Protein AF-J2WSS1-F1 (afdb_monomer_lite)

pLDDT: mean 77.06, std 14.19, range [37.28, 94.88]

Structure (mmCIF, N/CA/C/O backbone):
data_AF-J2WSS1-F1
#
_entry.id   AF-J2WSS1-F1
#
loop_
_atom_site.group_PDB
_atom_site.id
_atom_site.type_symbol
_atom_site.label_atom_id
_atom_site.label_alt_id
_atom_site.label_comp_id
_atom_site.label_asym_id
_atom_site.label_entity_id
_atom_site.label_seq_id
_atom_site.pdbx_PDB_ins_code
_atom_site.Cartn_x
_atom_site.Cartn_y
_atom_site.Cartn_z
_atom_site.occupancy
_atom_site.B_iso_or_equiv
_atom_site.auth_seq_id
_atom_site.auth_comp_id
_atom_site.auth_asym_id
_atom_site.auth_atom_id
_atom_site.pdbx_PDB_model_num
ATOM 1 N N . MET A 1 1 ? -6.280 7.020 -18.608 1.00 58.34 1 MET A N 1
ATOM 2 C CA . MET A 1 1 ? -5.030 6.321 -18.239 1.00 58.34 1 MET A CA 1
ATOM 3 C C . MET A 1 1 ? -5.152 5.934 -16.771 1.00 58.34 1 MET A C 1
ATOM 5 O O . MET A 1 1 ? -5.510 6.803 -15.985 1.00 58.34 1 MET A O 1
ATOM 9 N N . SER A 1 2 ? -5.001 4.658 -16.406 1.00 77.19 2 SER A N 1
ATOM 10 C CA . SER A 1 2 ? -5.174 4.216 -15.012 1.00 77.19 2 SER A CA 1
ATOM 11 C C . SER A 1 2 ? -3.988 4.668 -14.148 1.00 77.19 2 SER A C 1
ATOM 13 O O . SER A 1 2 ? -2.867 4.785 -14.645 1.00 77.19 2 SER A O 1
ATOM 15 N N . VAL A 1 3 ? -4.216 4.903 -12.849 1.00 78.62 3 VAL A N 1
ATOM 16 C CA . VAL A 1 3 ? -3.141 5.213 -11.879 1.00 78.62 3 VAL A CA 1
ATOM 17 C C . VAL A 1 3 ? -2.054 4.129 -11.914 1.00 78.62 3 VAL A C 1
ATOM 19 O O . VAL A 1 3 ? -0.867 4.441 -11.860 1.00 78.62 3 VAL A O 1
ATOM 22 N N . ASN A 1 4 ? -2.462 2.871 -12.114 1.00 82.50 4 ASN A N 1
ATOM 23 C CA . ASN A 1 4 ? -1.569 1.725 -12.260 1.00 82.50 4 ASN A CA 1
ATOM 24 C C . ASN A 1 4 ? -0.576 1.905 -13.423 1.00 82.50 4 ASN A C 1
ATOM 26 O O . ASN A 1 4 ? 0.623 1.725 -13.248 1.00 82.50 4 ASN A O 1
ATOM 30 N N . MET A 1 5 ? -1.054 2.360 -14.585 1.00 84.31 5 MET A N 1
ATOM 31 C CA . MET A 1 5 ? -0.233 2.537 -15.788 1.00 84.31 5 MET A CA 1
ATOM 32 C C . MET A 1 5 ? 0.773 3.694 -15.661 1.00 84.31 5 MET A C 1
ATOM 34 O O . MET A 1 5 ? 1.891 3.609 -16.170 1.00 84.31 5 MET A O 1
ATOM 38 N N . ILE A 1 6 ? 0.407 4.771 -14.954 1.00 89.38 6 ILE A N 1
ATOM 39 C CA . ILE A 1 6 ? 1.308 5.908 -14.686 1.00 89.38 6 ILE A CA 1
ATOM 40 C C . ILE A 1 6 ? 2.456 5.472 -13.768 1.00 89.38 6 ILE A C 1
ATOM 42 O O . ILE A 1 6 ? 3.626 5.732 -14.060 1.00 89.38 6 ILE A O 1
ATOM 46 N N . MET A 1 7 ? 2.118 4.770 -12.684 1.00 91.19 7 MET A N 1
ATOM 47 C CA . MET A 1 7 ? 3.080 4.251 -11.711 1.00 91.19 7 MET A CA 1
ATOM 48 C C . MET A 1 7 ? 3.974 3.167 -12.326 1.00 91.19 7 MET A C 1
ATOM 50 O O . MET A 1 7 ? 5.185 3.184 -12.114 1.00 91.19 7 MET A O 1
ATOM 54 N N . ALA A 1 8 ? 3.415 2.291 -13.165 1.00 92.19 8 ALA A N 1
ATOM 55 C CA . ALA A 1 8 ? 4.172 1.298 -13.925 1.00 92.19 8 ALA A CA 1
ATOM 56 C C . ALA A 1 8 ? 5.193 1.957 -14.861 1.00 92.19 8 ALA A C 1
ATOM 58 O O . ALA A 1 8 ? 6.344 1.533 -14.918 1.00 92.19 8 ALA A O 1
ATOM 59 N N . GLY A 1 9 ? 4.806 3.036 -15.551 1.00 92.00 9 GLY A N 1
ATOM 60 C CA . GLY A 1 9 ? 5.717 3.794 -16.408 1.00 92.00 9 GLY A CA 1
ATOM 61 C C . GLY A 1 9 ? 6.840 4.486 -15.632 1.00 92.00 9 GLY A C 1
ATOM 62 O O . GLY A 1 9 ? 7.970 4.551 -16.114 1.00 92.00 9 GLY A O 1
ATOM 63 N N . ALA A 1 10 ? 6.554 4.991 -14.429 1.00 93.88 10 ALA A N 1
ATOM 64 C CA . ALA A 1 10 ? 7.573 5.558 -13.547 1.00 93.88 10 ALA A CA 1
ATOM 65 C C . ALA A 1 10 ? 8.557 4.484 -13.056 1.00 93.88 10 ALA A C 1
ATOM 67 O O . ALA A 1 10 ? 9.767 4.680 -13.166 1.00 93.88 10 ALA A O 1
ATOM 68 N N . LEU A 1 11 ? 8.040 3.339 -12.599 1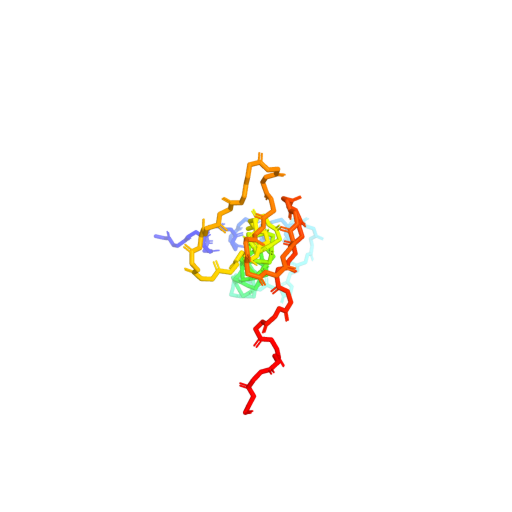.00 93.00 11 LEU A N 1
ATOM 69 C CA . LEU A 1 11 ? 8.838 2.195 -12.162 1.00 93.00 11 LEU A CA 1
ATOM 70 C C . LEU A 1 11 ? 9.727 1.667 -13.294 1.00 93.00 11 LEU A C 1
ATOM 72 O O . LEU A 1 11 ? 10.922 1.469 -13.097 1.00 93.00 11 LEU A O 1
ATOM 76 N N . TRP A 1 12 ? 9.172 1.510 -14.495 1.00 94.88 12 TRP A N 1
ATOM 77 C CA . TRP A 1 12 ? 9.924 1.050 -15.660 1.00 94.88 12 TRP A CA 1
ATOM 78 C C . TRP A 1 12 ? 11.095 1.983 -15.997 1.00 94.88 12 TRP A C 1
ATOM 80 O O . TRP A 1 12 ? 12.206 1.515 -16.241 1.00 94.88 12 TRP A O 1
ATOM 90 N N . ARG A 1 13 ? 10.885 3.308 -15.960 1.00 93.62 13 ARG A N 1
ATOM 91 C CA . ARG A 1 13 ? 11.960 4.285 -16.205 1.00 93.62 13 ARG A CA 1
ATOM 92 C C . ARG A 1 13 ? 13.070 4.209 -15.156 1.00 93.62 13 ARG A C 1
ATOM 94 O O . ARG A 1 13 ? 14.236 4.252 -15.536 1.00 93.62 13 ARG A O 1
ATOM 101 N N . ASP A 1 14 ? 12.723 4.088 -13.875 1.00 94.81 14 ASP A N 1
ATOM 102 C CA . ASP A 1 14 ? 13.705 3.962 -12.786 1.00 94.81 14 ASP A CA 1
ATOM 103 C C . ASP A 1 14 ? 14.513 2.659 -12.904 1.00 94.81 14 ASP A C 1
ATOM 105 O O . ASP A 1 14 ? 15.743 2.683 -12.873 1.00 94.81 14 ASP A O 1
ATOM 109 N N . LEU A 1 15 ? 13.842 1.530 -13.144 1.00 92.88 15 LEU A N 1
ATOM 110 C CA . LEU A 1 15 ? 14.497 0.235 -13.336 1.00 92.88 15 LEU A CA 1
ATOM 111 C C . LEU A 1 15 ? 15.423 0.240 -14.557 1.00 92.88 15 LEU A C 1
ATOM 113 O O . LEU A 1 15 ? 16.569 -0.207 -14.468 1.00 92.88 15 LEU A O 1
ATOM 117 N N . ASN A 1 16 ? 14.974 0.818 -15.671 1.00 92.12 16 ASN A N 1
ATOM 118 C CA . ASN A 1 16 ? 15.790 0.937 -16.873 1.00 92.12 16 ASN A CA 1
ATOM 119 C C . ASN A 1 16 ? 17.013 1.847 -16.645 1.00 92.12 16 ASN A C 1
ATOM 121 O O . ASN A 1 16 ? 18.115 1.508 -17.077 1.00 92.12 16 ASN A O 1
ATOM 125 N N . ALA A 1 17 ? 16.859 2.952 -15.904 1.00 93.88 17 ALA A N 1
ATOM 126 C CA . ALA A 1 17 ? 17.971 3.828 -15.519 1.00 93.88 17 ALA A CA 1
ATOM 127 C C . ALA A 1 17 ? 19.004 3.114 -14.627 1.00 93.88 17 ALA A C 1
ATOM 129 O O . ALA A 1 17 ? 20.198 3.389 -14.718 1.00 93.88 17 ALA A O 1
ATOM 130 N N . ARG A 1 18 ? 18.562 2.146 -13.816 1.00 94.81 18 ARG A N 1
ATOM 131 C CA . ARG A 1 18 ? 19.424 1.271 -13.001 1.00 94.81 18 ARG A CA 1
ATOM 132 C C . ARG A 1 18 ? 20.004 0.084 -13.781 1.00 94.81 18 ARG A C 1
ATOM 134 O O . ARG A 1 18 ? 20.695 -0.749 -13.203 1.00 94.81 18 ARG A O 1
ATOM 141 N N . GLY A 1 19 ? 19.737 -0.009 -15.085 1.00 92.06 19 GLY A N 1
ATOM 142 C CA . GLY A 1 19 ? 20.249 -1.065 -15.960 1.00 92.06 19 GLY A CA 1
ATOM 143 C C . GLY A 1 19 ? 19.441 -2.366 -15.940 1.00 92.06 19 GLY A C 1
ATOM 144 O O . GLY A 1 19 ? 19.866 -3.351 -16.546 1.00 92.06 19 GLY A O 1
ATOM 145 N N . VAL A 1 20 ? 18.272 -2.384 -15.298 1.00 88.94 20 VAL A N 1
ATOM 146 C CA . VAL A 1 20 ? 17.368 -3.537 -15.255 1.00 88.94 20 VAL A CA 1
ATOM 147 C C . VAL A 1 20 ? 16.507 -3.542 -16.521 1.00 88.94 20 VAL A C 1
ATOM 149 O O . VAL A 1 20 ? 15.508 -2.837 -16.612 1.00 88.94 20 VAL A O 1
ATOM 152 N N . ARG A 1 21 ? 16.915 -4.330 -17.525 1.00 85.88 21 ARG A N 1
ATOM 153 C CA . ARG A 1 21 ? 16.300 -4.336 -18.873 1.00 85.88 21 ARG A CA 1
ATOM 154 C C . ARG A 1 21 ? 15.442 -5.562 -19.191 1.00 85.88 21 ARG A C 1
ATOM 156 O O . ARG A 1 21 ? 14.877 -5.641 -20.273 1.00 85.88 21 ARG A O 1
ATOM 163 N N . HIS A 1 22 ? 15.363 -6.527 -18.278 1.00 88.50 22 HIS A N 1
ATOM 164 C CA . HIS A 1 22 ? 14.595 -7.764 -18.471 1.00 88.50 22 HIS A CA 1
ATOM 165 C C . HIS A 1 22 ? 13.110 -7.620 -18.101 1.00 88.50 22 HIS A C 1
ATOM 167 O O . HIS A 1 22 ? 12.369 -8.594 -18.171 1.00 88.50 22 HIS A O 1
ATOM 173 N N . LEU A 1 23 ? 12.685 -6.425 -17.681 1.00 87.50 23 LEU A N 1
ATOM 174 C CA . LEU A 1 23 ? 11.315 -6.135 -17.279 1.00 87.50 23 LEU A CA 1
ATOM 175 C C . LEU A 1 23 ? 10.695 -5.166 -18.280 1.00 87.50 23 LEU A C 1
ATOM 177 O O . LEU A 1 23 ? 11.211 -4.071 -18.515 1.00 87.50 23 LEU A O 1
ATOM 181 N N . ASP A 1 24 ? 9.577 -5.578 -18.866 1.00 90.06 24 ASP A N 1
ATOM 182 C CA . ASP A 1 24 ? 8.745 -4.700 -19.679 1.00 90.06 24 ASP A CA 1
ATOM 183 C C . ASP A 1 24 ? 7.742 -3.919 -18.809 1.00 90.06 24 ASP A C 1
ATOM 185 O O . ASP A 1 24 ? 7.669 -4.056 -17.581 1.00 90.06 24 ASP A O 1
ATOM 189 N N . LEU A 1 25 ? 6.963 -3.059 -19.462 1.00 87.56 25 LEU A N 1
ATOM 190 C CA . LEU A 1 25 ? 5.956 -2.242 -18.795 1.00 87.56 25 LEU A CA 1
ATOM 191 C C . LEU A 1 25 ? 4.838 -3.084 -18.155 1.00 87.56 25 LEU A C 1
ATOM 193 O O . LEU A 1 25 ? 4.325 -2.699 -17.107 1.00 87.56 25 LEU A O 1
ATOM 197 N N . GLY A 1 26 ? 4.490 -4.235 -18.739 1.00 89.06 26 GLY A N 1
ATOM 198 C CA . GLY A 1 26 ? 3.470 -5.137 -18.200 1.00 89.06 26 GLY A CA 1
ATOM 199 C C . GLY A 1 26 ? 3.911 -5.790 -16.889 1.00 89.06 26 GLY A C 1
ATOM 200 O O . GLY A 1 26 ? 3.130 -5.880 -15.943 1.00 89.06 26 GLY A O 1
ATOM 201 N N . HIS A 1 27 ? 5.191 -6.152 -16.776 1.00 91.88 27 HIS A N 1
ATOM 202 C CA . HIS A 1 27 ? 5.770 -6.623 -15.515 1.00 91.88 27 HIS A CA 1
ATOM 203 C C . HIS A 1 27 ? 5.725 -5.536 -14.435 1.00 91.88 27 HIS A C 1
ATOM 205 O O . HIS A 1 27 ? 5.357 -5.809 -13.290 1.00 91.88 27 HIS A O 1
ATOM 211 N N . CYS A 1 28 ? 6.047 -4.294 -14.803 1.00 90.00 28 CYS A N 1
ATOM 212 C CA . CYS A 1 28 ? 5.968 -3.156 -13.890 1.00 90.00 28 CYS A CA 1
ATOM 213 C C . CYS A 1 28 ? 4.520 -2.892 -13.444 1.00 90.00 28 CYS A C 1
ATOM 215 O O . CYS A 1 28 ? 4.278 -2.603 -12.275 1.00 90.00 28 CYS A O 1
ATOM 217 N N . GLU A 1 29 ? 3.547 -3.050 -14.343 1.00 91.94 29 GLU A N 1
ATOM 218 C CA . GLU A 1 29 ? 2.126 -2.922 -14.020 1.00 91.94 29 GLU A CA 1
ATOM 219 C C . GLU A 1 29 ? 1.652 -4.001 -13.040 1.00 91.94 29 GLU A C 1
ATOM 221 O O . GLU A 1 29 ? 0.969 -3.690 -12.062 1.00 91.94 29 GLU A O 1
ATOM 226 N N . ALA A 1 30 ? 2.063 -5.256 -13.240 1.00 91.31 30 ALA A N 1
ATOM 227 C CA . ALA A 1 30 ? 1.745 -6.346 -12.321 1.00 91.31 30 ALA A CA 1
ATOM 228 C C . ALA A 1 30 ? 2.364 -6.133 -10.927 1.00 91.31 30 ALA A C 1
ATOM 230 O O . ALA A 1 30 ? 1.739 -6.445 -9.911 1.00 91.31 30 ALA A O 1
ATOM 231 N N . MET A 1 31 ? 3.581 -5.583 -10.861 1.00 91.50 31 MET A N 1
ATOM 232 C CA . MET A 1 31 ? 4.233 -5.227 -9.598 1.00 91.50 31 MET A CA 1
ATOM 233 C C . MET A 1 31 ? 3.470 -4.130 -8.852 1.00 91.50 31 MET A C 1
ATOM 235 O O . MET A 1 31 ? 3.188 -4.290 -7.664 1.00 91.50 31 MET A O 1
ATOM 239 N N . VAL A 1 32 ? 3.102 -3.043 -9.536 1.00 91.50 32 VAL A N 1
ATOM 240 C CA . VAL A 1 32 ? 2.347 -1.938 -8.926 1.00 91.50 32 VAL A CA 1
ATOM 241 C C . VAL A 1 32 ? 0.968 -2.405 -8.464 1.00 91.50 32 VAL A C 1
ATOM 243 O O . VAL A 1 32 ? 0.573 -2.075 -7.346 1.00 91.50 32 VAL A O 1
ATOM 246 N N . ALA A 1 33 ? 0.266 -3.221 -9.256 1.00 90.38 33 ALA A N 1
ATOM 247 C CA . ALA A 1 33 ? -1.026 -3.782 -8.864 1.00 90.38 33 ALA A CA 1
ATOM 248 C C . ALA A 1 33 ? -0.925 -4.553 -7.537 1.00 90.38 33 ALA A C 1
ATOM 250 O O . ALA A 1 33 ? -1.662 -4.266 -6.596 1.00 90.38 33 ALA A O 1
ATOM 251 N N . ARG A 1 34 ? 0.069 -5.446 -7.414 1.00 89.62 34 ARG A N 1
ATOM 252 C CA . ARG A 1 34 ? 0.318 -6.197 -6.173 1.00 89.62 34 ARG A CA 1
ATOM 253 C C . ARG A 1 34 ? 0.661 -5.290 -4.993 1.00 89.62 34 ARG A C 1
ATOM 255 O O . ARG A 1 34 ? 0.199 -5.547 -3.887 1.00 89.62 34 ARG A O 1
ATOM 262 N N . MET A 1 35 ? 1.458 -4.238 -5.203 1.00 90.12 35 MET A N 1
ATOM 263 C CA . MET A 1 35 ? 1.768 -3.279 -4.134 1.00 90.12 35 MET A CA 1
ATOM 264 C C . MET A 1 35 ? 0.506 -2.576 -3.637 1.00 90.12 35 MET A C 1
ATOM 266 O O . MET A 1 35 ? 0.298 -2.501 -2.430 1.00 90.12 35 MET A O 1
ATOM 270 N N . LEU A 1 36 ? -0.351 -2.109 -4.548 1.00 88.50 36 LEU A N 1
ATOM 271 C CA . LEU A 1 36 ? -1.607 -1.449 -4.191 1.00 88.50 36 LEU A CA 1
ATOM 272 C C . LEU A 1 36 ? -2.557 -2.393 -3.447 1.00 88.50 36 LEU A C 1
ATOM 274 O O . LEU A 1 36 ? -3.189 -1.973 -2.478 1.00 88.50 36 LEU A O 1
ATOM 278 N N . ASP A 1 37 ? -2.625 -3.660 -3.850 1.00 87.75 37 ASP A N 1
ATOM 279 C CA . ASP A 1 37 ? -3.427 -4.668 -3.155 1.00 87.75 37 ASP A CA 1
ATOM 280 C C . ASP A 1 37 ? -2.894 -4.941 -1.742 1.00 87.75 37 ASP A C 1
ATOM 282 O O . ASP A 1 37 ? -3.669 -4.969 -0.785 1.00 87.75 37 ASP A O 1
ATOM 286 N N . CYS A 1 38 ? -1.572 -5.038 -1.573 1.00 86.75 38 CYS A N 1
ATOM 287 C CA . CYS A 1 38 ? -0.948 -5.138 -0.254 1.00 86.75 38 CYS A CA 1
ATOM 288 C C . CYS A 1 38 ? -1.234 -3.903 0.609 1.00 86.75 38 CYS A C 1
ATOM 290 O O . CYS A 1 38 ? -1.608 -4.046 1.770 1.00 86.75 38 CYS A O 1
ATOM 292 N N . THR A 1 39 ? -1.105 -2.691 0.060 1.00 84.75 39 THR A N 1
ATOM 293 C CA . THR A 1 39 ? -1.411 -1.453 0.791 1.00 84.75 39 THR A CA 1
ATOM 294 C C . THR A 1 39 ? -2.871 -1.413 1.226 1.00 84.75 39 THR A C 1
ATOM 296 O O . THR A 1 39 ? -3.153 -1.048 2.363 1.00 84.75 39 THR A O 1
ATOM 299 N N . ARG A 1 40 ? -3.803 -1.839 0.366 1.00 83.50 40 ARG A N 1
ATOM 300 C CA . ARG A 1 40 ? -5.225 -1.954 0.722 1.00 83.50 40 ARG A CA 1
ATOM 301 C C . ARG A 1 40 ? -5.458 -2.981 1.822 1.00 83.50 40 ARG A C 1
ATOM 303 O O . ARG A 1 40 ? -6.208 -2.697 2.747 1.00 83.50 40 ARG A O 1
ATOM 310 N N . ALA A 1 41 ? -4.805 -4.140 1.757 1.00 79.25 41 ALA A N 1
ATOM 311 C CA . ALA A 1 41 ? -4.912 -5.163 2.794 1.00 79.25 41 ALA A CA 1
ATOM 312 C C . ALA A 1 41 ? -4.364 -4.675 4.146 1.00 79.25 41 ALA A C 1
ATOM 314 O O . ALA A 1 41 ? -4.968 -4.933 5.183 1.00 79.25 41 ALA A O 1
ATOM 315 N N . VAL A 1 42 ? -3.249 -3.940 4.144 1.00 76.88 42 VAL A N 1
ATOM 316 C CA . VAL A 1 42 ? -2.691 -3.323 5.357 1.00 76.88 42 VAL A CA 1
ATOM 317 C C . VAL A 1 42 ? -3.618 -2.234 5.894 1.00 76.88 42 VAL A C 1
ATOM 319 O O . VAL A 1 42 ? -3.923 -2.240 7.080 1.00 76.88 42 VAL A O 1
ATOM 322 N N . ALA A 1 43 ? -4.123 -1.346 5.035 1.00 73.31 43 ALA A N 1
ATOM 323 C CA . ALA A 1 43 ? -5.066 -0.305 5.437 1.00 73.31 43 ALA A CA 1
ATOM 324 C C . ALA A 1 43 ? -6.356 -0.892 6.031 1.00 73.31 43 ALA A C 1
ATOM 326 O O . ALA A 1 43 ? -6.858 -0.380 7.026 1.00 73.31 43 ALA A O 1
ATOM 327 N N . ALA A 1 44 ? -6.861 -1.993 5.466 1.00 71.88 44 ALA A N 1
ATOM 328 C CA . ALA A 1 44 ? -8.016 -2.702 6.008 1.00 71.88 44 ALA A CA 1
ATOM 329 C C . ALA A 1 44 ? -7.739 -3.270 7.410 1.00 71.88 44 ALA A C 1
ATOM 331 O O . ALA A 1 44 ? -8.588 -3.146 8.283 1.00 71.88 44 ALA A O 1
ATOM 332 N N . ARG A 1 45 ? -6.545 -3.833 7.645 1.00 67.62 45 ARG A N 1
ATOM 333 C CA . ARG A 1 45 ? -6.146 -4.348 8.967 1.00 67.62 45 ARG A CA 1
ATOM 334 C C . ARG A 1 45 ? -6.004 -3.242 10.008 1.00 67.62 45 ARG A C 1
ATOM 336 O O . ARG A 1 45 ? -6.537 -3.380 11.097 1.00 67.62 45 ARG A O 1
ATOM 343 N N . ILE A 1 46 ? -5.350 -2.135 9.658 1.00 67.44 46 ILE A N 1
ATOM 344 C CA . ILE A 1 46 ? -5.215 -0.979 10.561 1.00 67.44 46 ILE A CA 1
ATOM 345 C C . ILE A 1 46 ? -6.597 -0.401 10.890 1.00 67.44 46 ILE A C 1
ATOM 347 O O . ILE A 1 46 ? -6.891 -0.117 12.042 1.00 67.44 46 ILE A O 1
ATOM 351 N N . SER A 1 47 ? -7.486 -0.304 9.898 1.00 62.25 47 SER A N 1
ATOM 352 C CA . SER A 1 47 ? -8.860 0.151 10.127 1.00 62.25 47 SER A CA 1
ATOM 353 C C . SER A 1 47 ? -9.681 -0.787 11.020 1.00 62.25 47 SER A C 1
ATOM 355 O O . SER A 1 47 ? -10.700 -0.339 11.543 1.00 62.25 47 SER A O 1
ATOM 357 N N . ASP A 1 48 ? -9.317 -2.064 11.146 1.00 59.88 48 ASP A N 1
ATOM 358 C CA . ASP A 1 48 ? -9.949 -2.979 12.099 1.00 59.88 48 ASP A CA 1
ATOM 359 C C . ASP A 1 48 ? -9.362 -2.825 13.511 1.00 59.88 48 ASP A C 1
ATOM 361 O O . ASP A 1 48 ? -10.127 -2.914 14.468 1.00 59.88 48 ASP A O 1
ATOM 365 N N . ASP A 1 49 ? -8.066 -2.519 13.644 1.00 59.53 49 ASP A N 1
ATOM 366 C CA . ASP A 1 49 ? -7.423 -2.207 14.934 1.00 59.53 49 ASP A CA 1
ATOM 367 C C . ASP A 1 49 ? -7.877 -0.852 15.516 1.00 59.53 49 ASP A C 1
ATOM 369 O O . ASP A 1 49 ? -7.978 -0.706 16.731 1.00 59.53 49 ASP A O 1
ATOM 373 N N . ASP A 1 50 ? -8.208 0.126 14.665 1.00 59.22 50 ASP A N 1
ATOM 374 C CA . ASP A 1 50 ? -8.740 1.436 15.081 1.00 59.22 50 ASP A CA 1
ATOM 375 C C . ASP A 1 50 ? -10.247 1.416 15.396 1.00 59.22 50 ASP A C 1
ATOM 377 O O . ASP A 1 50 ? -10.814 2.423 15.836 1.00 59.22 50 ASP A O 1
ATOM 381 N N . LYS A 1 51 ? -10.944 0.294 15.164 1.00 58.81 51 LYS A N 1
ATOM 382 C CA . LYS A 1 51 ? -12.341 0.187 15.591 1.00 58.81 51 LYS A CA 1
ATOM 383 C C . LYS A 1 51 ? -12.365 0.032 17.107 1.00 58.81 51 LYS A C 1
ATOM 385 O O . LYS A 1 51 ? -11.691 -0.855 17.630 1.00 58.81 51 LYS A O 1
ATOM 390 N N . PRO A 1 52 ? -13.175 0.834 17.823 1.00 59.09 52 PRO A N 1
ATOM 391 C CA . PRO A 1 52 ? -13.355 0.620 19.246 1.00 59.09 52 PRO A CA 1
ATOM 392 C C . PRO A 1 52 ? -13.778 -0.839 19.477 1.00 59.09 52 PRO A C 1
ATOM 394 O O . PRO A 1 52 ? -14.553 -1.381 18.675 1.00 59.09 52 PRO A O 1
ATOM 397 N N . PRO A 1 53 ? -13.258 -1.490 20.533 1.00 62.84 53 PRO A N 1
ATOM 398 C CA . PRO A 1 53 ? -13.556 -2.885 20.811 1.00 62.84 53 PRO A CA 1
ATOM 399 C C . PRO A 1 53 ? -15.066 -3.105 20.799 1.00 62.84 53 PRO A C 1
ATOM 401 O O . PRO A 1 53 ? -15.832 -2.276 21.300 1.00 62.84 53 PRO A O 1
ATOM 404 N N . ARG A 1 54 ? -15.502 -4.204 20.167 1.00 61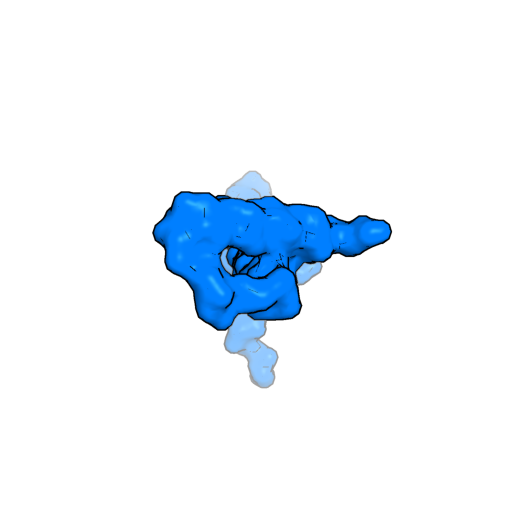.41 54 ARG A N 1
ATOM 405 C CA . ARG A 1 54 ? -16.929 -4.500 20.000 1.00 61.41 54 ARG A CA 1
ATOM 406 C C . ARG A 1 54 ? -17.595 -4.542 21.377 1.00 61.41 54 ARG A C 1
ATOM 408 O O . ARG A 1 54 ? -17.338 -5.449 22.173 1.00 61.41 54 ARG A O 1
ATOM 415 N N . ARG A 1 55 ? -18.442 -3.547 21.647 1.00 63.22 55 ARG A N 1
ATOM 416 C CA . ARG A 1 55 ? -19.348 -3.554 22.797 1.00 63.22 55 ARG A CA 1
ATOM 417 C C . ARG A 1 55 ? -20.508 -4.508 22.515 1.00 63.22 55 ARG A C 1
ATOM 419 O O . ARG A 1 55 ? -20.782 -4.842 21.365 1.00 63.22 55 ARG A O 1
ATOM 426 N N . CYS A 1 56 ? -21.151 -4.956 23.587 1.00 66.19 56 CYS A N 1
ATOM 427 C CA . CYS A 1 56 ? -22.410 -5.691 23.542 1.00 66.19 56 CYS A CA 1
ATOM 428 C C . CYS A 1 56 ? -23.418 -4.997 22.594 1.00 66.19 56 CYS A C 1
ATOM 430 O O . CYS A 1 56 ? -23.494 -3.768 22.588 1.00 66.19 56 CYS A O 1
ATOM 432 N N . ASP A 1 57 ? -24.194 -5.766 21.814 1.00 60.66 57 ASP A N 1
ATOM 433 C CA . ASP A 1 57 ? -25.129 -5.240 20.792 1.00 60.66 57 ASP A CA 1
ATOM 434 C C . ASP A 1 57 ? -26.185 -4.266 21.352 1.00 60.66 57 ASP A C 1
ATOM 436 O O . ASP A 1 57 ? -26.815 -3.526 20.600 1.00 60.66 57 ASP A O 1
ATOM 440 N N . THR A 1 58 ? -26.382 -4.250 22.672 1.00 63.00 58 THR A N 1
ATOM 441 C CA . THR A 1 58 ? -27.322 -3.355 23.353 1.00 63.00 58 THR A CA 1
ATOM 442 C C . THR A 1 58 ? -26.820 -1.911 23.423 1.00 63.00 58 THR A C 1
ATOM 444 O O . THR A 1 58 ? -27.628 -0.994 23.515 1.00 63.00 58 THR A O 1
ATOM 447 N N . GLY A 1 59 ? -25.500 -1.676 23.370 1.00 61.03 59 GLY A N 1
ATOM 448 C CA . GLY A 1 59 ? -24.907 -0.341 23.540 1.00 61.03 59 GLY A CA 1
ATOM 449 C C . GLY A 1 59 ? -25.135 0.282 24.926 1.00 61.03 59 GLY A C 1
ATOM 450 O O . GLY A 1 59 ? -24.803 1.447 25.138 1.00 61.03 59 GLY A O 1
ATOM 451 N N . GLU A 1 60 ? -25.692 -0.482 25.863 1.00 68.69 60 GLU A N 1
ATOM 452 C CA . GLU A 1 60 ? -26.092 -0.016 27.183 1.00 68.69 60 GLU A CA 1
ATOM 453 C C . GLU A 1 60 ? -24.910 -0.050 28.162 1.00 68.69 60 GLU A C 1
ATOM 455 O O . GLU A 1 60 ? -24.274 -1.092 28.362 1.00 68.69 60 GLU A O 1
ATOM 460 N N . VAL A 1 61 ? -24.621 1.097 28.779 1.00 71.25 61 VAL A N 1
ATOM 461 C CA . VAL A 1 61 ? -23.509 1.277 29.720 1.00 71.25 61 VAL A CA 1
ATOM 462 C C . VAL A 1 61 ? -23.996 1.781 31.073 1.00 71.25 61 VAL A C 1
ATOM 464 O O . VAL A 1 61 ? -24.967 2.536 31.135 1.00 71.25 61 VAL A O 1
ATOM 467 N N . ASP A 1 62 ? -23.323 1.353 32.140 1.00 78.00 62 ASP A N 1
ATOM 468 C CA . ASP A 1 62 ? -23.542 1.854 33.497 1.00 78.00 62 ASP A CA 1
ATOM 469 C C . ASP A 1 62 ? -22.854 3.225 33.689 1.00 78.00 62 ASP A C 1
ATOM 471 O O . ASP A 1 62 ? -22.132 3.724 32.818 1.00 78.00 62 ASP A O 1
ATOM 475 N N . LEU A 1 63 ? -23.078 3.858 34.841 1.00 81.50 63 LEU A N 1
ATOM 476 C CA . LEU A 1 63 ? -22.525 5.161 35.221 1.00 81.50 63 LEU A CA 1
ATOM 477 C C . LEU A 1 63 ? -20.988 5.182 35.256 1.00 81.50 63 LEU A C 1
ATOM 479 O O . LEU A 1 63 ? -20.395 6.251 35.118 1.00 81.50 63 LEU A O 1
ATOM 483 N N . ASP A 1 64 ? -20.349 4.024 35.431 1.00 79.50 64 ASP A N 1
ATOM 484 C CA . ASP A 1 64 ? -18.893 3.846 35.390 1.00 79.50 64 ASP A CA 1
ATOM 485 C C . ASP A 1 64 ? -18.351 3.520 33.984 1.00 79.50 64 ASP A C 1
ATOM 487 O O . ASP A 1 64 ? -17.169 3.215 33.831 1.00 79.50 64 ASP A O 1
ATOM 491 N N . LEU A 1 65 ? -19.204 3.624 32.955 1.00 73.00 65 LEU A N 1
ATOM 492 C CA . LEU A 1 65 ? -18.917 3.328 31.547 1.00 73.00 65 LEU A CA 1
ATOM 493 C C . LEU A 1 65 ? -18.653 1.843 31.242 1.00 73.00 65 LEU A C 1
ATOM 495 O O . LEU A 1 65 ? -18.215 1.521 30.131 1.00 73.00 65 LEU A O 1
ATOM 499 N N . SER A 1 66 ? -18.958 0.930 32.170 1.00 80.81 66 SER A N 1
ATOM 500 C CA . SER A 1 66 ? -18.932 -0.513 31.912 1.00 80.81 66 SER A CA 1
ATOM 501 C C . SER A 1 66 ? -20.171 -0.980 31.125 1.00 80.81 66 SER A C 1
ATOM 503 O O . SER A 1 66 ? -21.266 -0.439 31.282 1.00 80.81 66 SER A O 1
ATOM 505 N N . CYS A 1 67 ? -20.034 -1.976 30.236 1.00 80.31 67 CYS A N 1
ATOM 506 C CA . CYS A 1 67 ? -21.190 -2.601 29.568 1.00 80.31 67 CYS A CA 1
ATOM 507 C C . CYS A 1 67 ? -22.053 -3.310 30.620 1.00 80.31 67 CYS A C 1
ATOM 509 O O . CYS A 1 67 ? -21.578 -4.237 31.278 1.00 80.31 67 CYS A O 1
ATOM 511 N N . MET A 1 68 ? -23.342 -2.967 30.699 1.00 77.25 68 MET A N 1
ATOM 512 C CA . MET A 1 68 ? -24.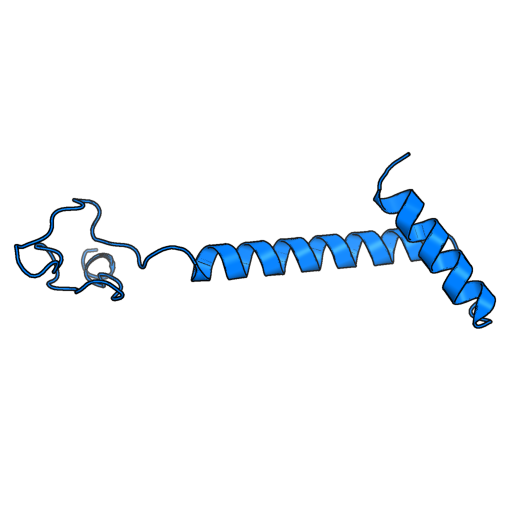260 -3.545 31.695 1.00 77.25 68 MET A CA 1
ATOM 513 C C . MET A 1 68 ? -24.471 -5.064 31.546 1.00 77.25 68 MET A C 1
ATOM 515 O O . MET A 1 68 ? -24.932 -5.724 32.472 1.00 77.25 68 MET A O 1
ATOM 519 N N . VAL A 1 69 ? -24.134 -5.640 30.387 1.00 75.12 69 VAL A N 1
ATOM 520 C CA . VAL A 1 69 ? 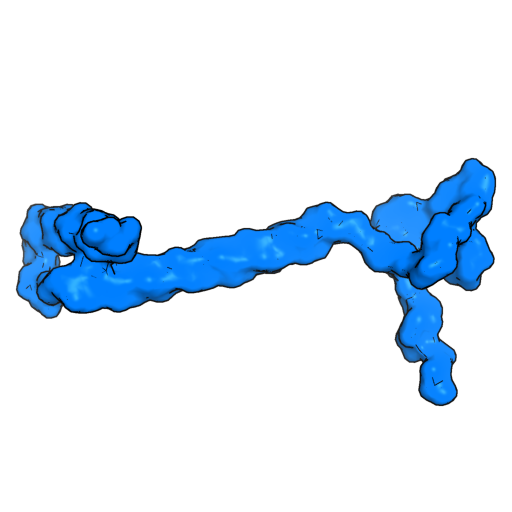-24.318 -7.073 30.099 1.00 75.12 69 VAL A CA 1
ATOM 521 C C . VAL A 1 69 ? -23.137 -7.918 30.594 1.00 75.12 69 VAL A C 1
ATOM 523 O O . VAL A 1 69 ? -23.334 -8.970 31.199 1.00 75.12 69 VAL A O 1
ATOM 526 N N . CYS A 1 70 ? -21.903 -7.468 30.345 1.00 76.25 70 CYS A N 1
ATOM 527 C CA . CYS A 1 70 ? -20.693 -8.265 30.577 1.00 76.25 70 CYS A CA 1
ATOM 528 C C . CYS A 1 70 ? -19.656 -7.611 31.499 1.00 76.25 70 CYS A C 1
ATOM 530 O O . CYS A 1 70 ? -18.631 -8.234 31.766 1.00 76.25 70 CYS A O 1
ATOM 532 N N . GLY A 1 71 ? -19.890 -6.380 31.964 1.00 76.06 71 GLY A N 1
ATOM 533 C CA . GLY A 1 71 ? -18.993 -5.638 32.855 1.00 76.06 71 GLY A CA 1
ATOM 534 C C . GLY A 1 71 ? -17.707 -5.116 32.205 1.00 76.06 71 GLY A C 1
ATOM 535 O O . GLY A 1 71 ? -16.860 -4.578 32.906 1.00 76.06 71 GLY A O 1
ATOM 536 N N . ALA A 1 72 ? -17.539 -5.270 30.887 1.00 79.38 72 ALA A N 1
ATOM 537 C CA . ALA A 1 72 ? -16.356 -4.784 30.174 1.00 79.38 72 ALA A CA 1
ATOM 538 C C . ALA A 1 72 ? -16.304 -3.248 30.191 1.00 79.38 72 ALA A C 1
ATOM 540 O O . ALA A 1 72 ? -17.304 -2.604 29.862 1.00 79.38 72 ALA A O 1
ATOM 541 N N . VAL A 1 73 ? -15.152 -2.676 30.546 1.00 76.00 73 VAL A N 1
ATOM 542 C CA . VAL A 1 73 ? -14.934 -1.219 30.568 1.00 76.00 73 VAL A CA 1
ATOM 543 C C . VAL A 1 73 ? -14.537 -0.679 29.189 1.00 76.00 73 VAL A C 1
ATOM 545 O O . VAL A 1 73 ? -14.307 -1.427 28.235 1.00 76.00 73 VAL A O 1
ATOM 548 N N . GLU A 1 74 ? -14.462 0.645 29.052 1.00 67.50 74 GLU A N 1
ATOM 549 C CA . GLU A 1 74 ? -14.002 1.283 27.820 1.00 67.50 74 GLU A CA 1
ATOM 550 C C . GLU A 1 74 ? -12.590 0.811 27.426 1.00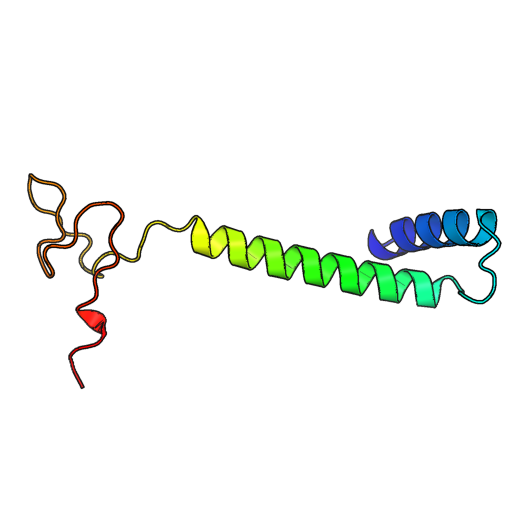 67.50 74 GLU A C 1
ATOM 552 O O . GLU A 1 74 ? -11.649 0.895 28.210 1.00 67.50 74 GLU A O 1
ATOM 557 N N . GLY A 1 75 ? -12.449 0.298 26.198 1.00 66.81 75 GLY A N 1
ATOM 558 C CA . GLY A 1 75 ? -11.200 -0.293 25.704 1.00 66.81 75 GLY A CA 1
ATOM 559 C C . GLY A 1 75 ? -11.114 -1.819 25.839 1.00 66.81 75 GLY A C 1
ATOM 560 O O . GLY A 1 75 ? -10.204 -2.417 25.269 1.00 66.81 75 GLY A O 1
ATOM 561 N N . GLU A 1 76 ? -12.077 -2.472 26.497 1.00 70.94 76 GLU A N 1
ATOM 562 C CA . GLU A 1 76 ? -12.160 -3.935 26.569 1.00 70.94 76 GLU A CA 1
ATOM 563 C C . GLU A 1 76 ? -13.222 -4.513 25.620 1.00 70.94 76 GLU A C 1
ATOM 565 O O . GLU A 1 76 ? -14.307 -3.961 25.433 1.00 70.94 76 GLU A O 1
ATOM 570 N N . THR A 1 77 ? -12.924 -5.670 25.022 1.00 70.44 77 THR A N 1
ATOM 571 C CA . THR A 1 77 ? -13.883 -6.413 24.189 1.00 70.44 77 THR A CA 1
ATOM 572 C C . THR A 1 77 ? -14.848 -7.204 25.066 1.00 70.44 77 THR A C 1
ATOM 574 O O . THR A 1 77 ? -14.424 -8.022 25.886 1.00 70.44 77 THR A O 1
ATOM 577 N N . CYS A 1 78 ? -16.153 -7.041 24.843 1.00 74.56 78 CYS A N 1
ATOM 578 C CA . CYS A 1 78 ? -17.168 -7.816 25.551 1.00 74.56 78 CYS A CA 1
ATOM 579 C C . CYS A 1 78 ? -17.138 -9.289 25.096 1.00 74.56 78 CYS A C 1
ATOM 581 O O . CYS A 1 78 ? -17.577 -9.623 23.997 1.00 74.56 78 CYS A O 1
ATOM 583 N N . ARG A 1 79 ? -16.609 -10.192 25.936 1.00 66.69 79 ARG A N 1
ATOM 584 C CA . ARG A 1 79 ? -16.408 -11.621 25.598 1.00 66.69 79 ARG A CA 1
ATOM 585 C C . ARG A 1 79 ? -17.665 -12.500 25.674 1.00 66.69 79 ARG A C 1
ATOM 587 O O . ARG A 1 79 ? -17.614 -13.663 25.292 1.00 66.69 79 ARG A O 1
ATOM 594 N N . GLN A 1 80 ? -18.803 -11.993 26.155 1.00 57.03 80 GLN A N 1
ATOM 595 C CA . GLN A 1 80 ? -19.985 -12.839 26.400 1.00 57.03 80 GLN A CA 1
ATOM 596 C C . GLN A 1 80 ? -20.696 -13.362 25.137 1.00 57.03 80 GLN A C 1
ATOM 598 O O . GLN A 1 80 ? -21.544 -14.245 25.255 1.00 57.03 80 GLN A O 1
ATOM 603 N N . LEU A 1 81 ? -20.339 -12.897 23.935 1.00 51.84 81 LEU A N 1
ATOM 604 C CA . LEU A 1 81 ? -20.896 -13.443 22.690 1.00 51.84 81 LEU A CA 1
ATOM 605 C C . LEU A 1 81 ? -20.358 -14.845 22.334 1.00 51.84 81 LEU A C 1
ATOM 607 O O . LEU A 1 81 ? -20.937 -15.502 21.476 1.00 51.84 81 LEU A O 1
ATOM 611 N N . GLU A 1 82 ? -19.316 -15.349 23.005 1.00 50.34 82 GLU A N 1
ATOM 612 C CA . GLU A 1 82 ? -18.780 -16.701 22.750 1.00 50.34 82 GLU A CA 1
ATOM 613 C C . GLU A 1 82 ? -19.475 -17.814 23.568 1.00 50.34 82 GLU A C 1
ATOM 615 O O . GLU A 1 82 ? -19.095 -18.979 23.478 1.00 50.34 82 GLU A O 1
ATOM 620 N N . GLY A 1 83 ? -20.500 -17.485 24.368 1.00 43.81 83 GLY A N 1
ATOM 621 C CA . GLY A 1 83 ? -21.001 -18.359 25.439 1.00 43.81 83 GLY A CA 1
ATOM 622 C C . GLY A 1 83 ? -22.415 -18.939 25.318 1.00 43.81 83 GLY A C 1
ATOM 623 O O . GLY A 1 83 ? -22.909 -19.447 26.324 1.00 43.81 83 GLY A O 1
ATOM 624 N N . ARG A 1 84 ? -23.105 -18.871 24.171 1.00 37.28 84 ARG A N 1
ATOM 625 C CA . ARG A 1 84 ? -24.417 -19.536 24.000 1.00 37.28 84 ARG A CA 1
ATOM 626 C C . ARG A 1 84 ? -24.563 -20.185 22.620 1.00 37.28 84 ARG A C 1
ATOM 628 O O . ARG A 1 84 ? -25.002 -19.536 21.674 1.00 37.28 84 ARG A O 1
ATOM 635 N N . GLN A 1 85 ? -24.190 -21.464 22.546 1.00 37.69 85 GLN A N 1
ATOM 636 C CA . GLN A 1 85 ? -24.837 -22.444 21.665 1.00 37.69 85 GLN A CA 1
ATOM 637 C C . GLN A 1 85 ? -26.021 -23.064 22.407 1.00 37.69 85 GLN A C 1
ATOM 639 O O . GLN A 1 85 ? -25.900 -23.225 23.645 1.00 37.69 85 GLN A O 1
#

Sequence (85 aa):
MSVNMIMAGALWRDLNARGVRHLDLGHCEAMVARMLDCTRAVAARISDD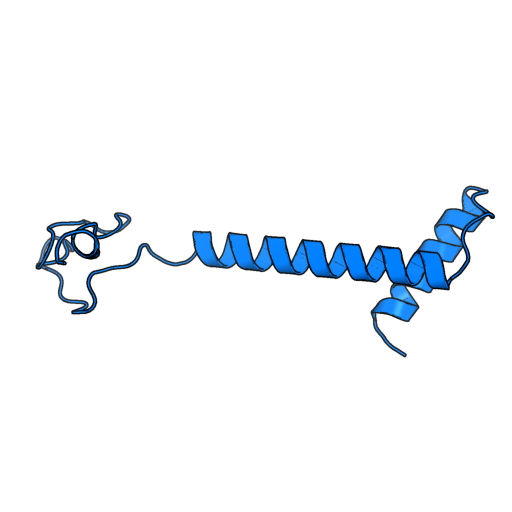DKPPRRCDTGEVDLDLSCMVCGAVEGETCRQLEGRQ

Secondary structure (DSSP, 8-state):
--HHHHHHHHHHHHHHHTT--S--HHHHHHHHHHHHHHHHHHHHHHHHHTSPP---TT--B-TTS-BTTT-PPTTS--GGGGS--

Foldseek 3Di:
DDPLLVQLVVVVVVCVVVVNDPDDSVNSSVVSVVVVVVVVVVVVVVVVVPPFADADPVCDADPQQARPPQRHHGRDHRPCVVPDD

Radius of gyration: 23.78 Å; chains: 1; bounding box: 48×29×55 Å